Protein AF-A0A9N9JAL1-F1 (afdb_monomer)

Mean predicted aligned error: 8.91 Å

Radius of gyration: 14.65 Å; Cα contacts (8 Å, |Δi|>4): 66; chains: 1; bounding box: 32×23×50 Å

Foldseek 3Di:
DPPCDDPPVLQAQPDPQQQHGPDPLDGDFFCSRDVPDDHDPVRRVVRVVSNVVSNVVSVVVVVVVVD

InterPro domains:
  IPR036188 FAD/NAD(P)-binding domain superfamily [G3DSA:3.50.50.60] (3-65)
  IPR036188 FAD/NAD(P)-binding domain superfamily [SSF51905] (17-62)

Nearest PDB structures (foldseek):
  6bpy-assembly1_A  TM=8.670E-01  e=2.318E-01  Aspergillus fumigatus
  5uth-assembly1_A  TM=8.671E-01  e=4.287E-01  Mycolicibacterium smegmatis MC2 155
  6bpy-assembly1_B  TM=7.564E-01  e=7.405E-01  Aspergillus fumigatus
  2c7g-assembly1_A-2  TM=7.220E-01  e=3.110E+00  Mycobacterium tuberculosis
  1lqu-assembly1_A  TM=7.379E-01  e=4.088E+00  Mycobacterium tuberculosis

Structure (mmCIF, N/CA/C/O backbone):
data_AF-A0A9N9JAL1-F1
#
_entry.id   AF-A0A9N9JAL1-F1
#
loop_
_atom_site.group_PDB
_atom_site.id
_atom_site.type_symbol
_atom_site.label_atom_id
_atom_site.label_alt_id
_atom_site.label_comp_id
_atom_site.label_asym_id
_atom_site.label_entity_id
_atom_site.label_seq_id
_atom_site.pdbx_PDB_ins_code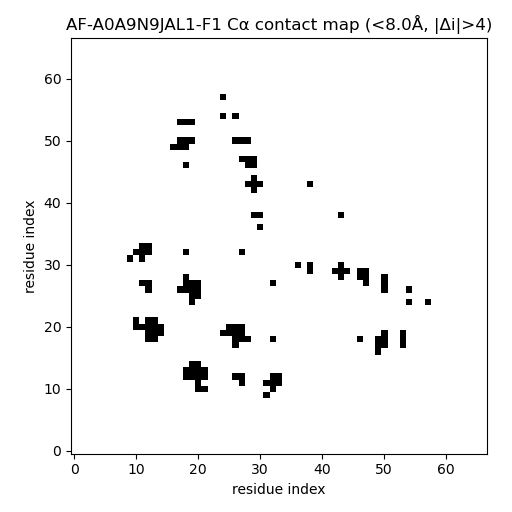
_atom_site.Cartn_x
_atom_site.Cartn_y
_atom_site.Cartn_z
_atom_site.occupancy
_atom_site.B_iso_or_equiv
_atom_site.auth_seq_id
_atom_site.auth_comp_id
_atom_site.auth_asym_id
_atom_site.auth_atom_id
_atom_site.pdbx_PDB_model_num
ATOM 1 N N . PRO A 1 1 ? 0.455 -1.441 -34.166 1.00 41.97 1 PRO A N 1
ATOM 2 C CA . PRO A 1 1 ? 0.308 -1.482 -32.691 1.00 41.97 1 PRO A CA 1
ATOM 3 C C . PRO A 1 1 ? -0.629 -0.364 -32.220 1.00 41.97 1 PRO A C 1
ATOM 5 O O . PRO A 1 1 ? -0.464 0.760 -32.689 1.00 41.97 1 PRO A O 1
ATOM 8 N N . PRO A 1 2 ? -1.636 -0.646 -31.376 1.00 44.31 2 PRO A N 1
ATOM 9 C CA . PRO A 1 2 ? -2.510 0.413 -30.899 1.00 44.31 2 PRO A CA 1
ATOM 10 C C . PRO A 1 2 ? -1.634 1.447 -30.198 1.00 44.31 2 PRO A C 1
ATOM 12 O O . PRO A 1 2 ? -0.788 1.096 -29.373 1.00 44.31 2 PRO A O 1
ATOM 15 N N . SER A 1 3 ? -1.792 2.700 -30.614 1.00 54.62 3 SER A N 1
ATOM 16 C CA . SER A 1 3 ? -1.256 3.882 -29.959 1.00 54.62 3 SER A CA 1
ATOM 17 C C . SER A 1 3 ? -1.647 3.803 -28.490 1.00 54.62 3 SER A C 1
ATOM 19 O O . SER A 1 3 ? -2.787 4.111 -28.134 1.00 54.62 3 SER A O 1
ATOM 21 N N . GLN A 1 4 ? -0.743 3.300 -27.651 1.00 55.97 4 GLN A N 1
ATOM 22 C CA . GLN A 1 4 ? -0.933 3.362 -26.216 1.00 55.97 4 GLN A CA 1
ATOM 23 C C . GLN A 1 4 ? -1.037 4.853 -25.919 1.00 55.97 4 GLN A C 1
ATOM 25 O O . GLN A 1 4 ? -0.081 5.600 -26.130 1.00 55.97 4 GLN A O 1
ATOM 30 N N . GLY A 1 5 ? -2.237 5.298 -25.538 1.00 50.59 5 GLY A N 1
ATOM 31 C CA . GLY A 1 5 ? -2.422 6.628 -24.979 1.00 50.59 5 GLY A CA 1
ATOM 32 C C . GLY A 1 5 ? -1.443 6.833 -23.819 1.00 50.59 5 GLY A C 1
ATOM 33 O O . GLY A 1 5 ? -0.800 5.865 -23.390 1.00 50.59 5 GLY A O 1
ATOM 34 N N . PRO A 1 6 ? -1.306 8.067 -23.300 1.00 49.59 6 PRO A N 1
ATOM 35 C CA . PRO A 1 6 ? -0.481 8.289 -22.117 1.00 49.59 6 PRO A CA 1
ATOM 36 C C . PRO A 1 6 ? -0.828 7.197 -21.102 1.00 49.59 6 PRO A C 1
ATOM 38 O O . PRO A 1 6 ? -2.027 6.922 -20.948 1.00 49.59 6 PRO A O 1
ATOM 41 N N . PRO A 1 7 ? 0.176 6.508 -20.517 1.00 52.22 7 PRO A N 1
ATOM 42 C CA . PRO A 1 7 ? -0.089 5.402 -19.611 1.00 52.22 7 PRO A CA 1
ATOM 43 C C . PRO A 1 7 ? -1.160 5.896 -18.659 1.00 52.22 7 PRO A C 1
ATOM 45 O O . PRO A 1 7 ? -0.998 7.005 -18.133 1.00 52.22 7 PRO A O 1
ATOM 48 N N . LEU A 1 8 ? -2.275 5.148 -18.546 1.00 44.75 8 LEU A N 1
ATOM 49 C CA . LEU A 1 8 ? -3.311 5.428 -17.554 1.00 44.75 8 LEU A CA 1
ATOM 50 C C . LEU A 1 8 ? -2.536 5.869 -16.327 1.00 44.75 8 LEU A C 1
ATOM 52 O O . LEU A 1 8 ? -1.665 5.115 -15.879 1.00 44.75 8 LEU A O 1
ATOM 56 N N . GLN A 1 9 ? -2.720 7.119 -15.890 1.00 44.34 9 GLN A N 1
ATOM 57 C CA . GLN A 1 9 ? -2.125 7.585 -14.647 1.00 44.34 9 GLN A CA 1
ATOM 58 C C . GLN A 1 9 ? -2.852 6.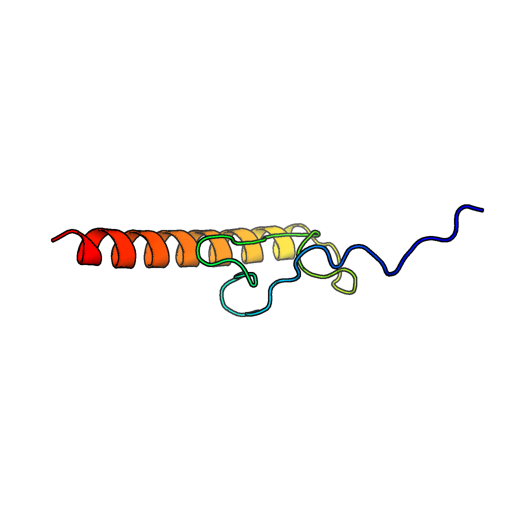791 -13.565 1.00 44.34 9 GLN A C 1
ATOM 60 O O . GLN A 1 9 ? -3.765 7.297 -12.921 1.00 44.34 9 GLN A O 1
ATOM 65 N N . VAL A 1 10 ? -2.529 5.496 -13.467 1.00 45.97 10 VAL A N 1
ATOM 66 C CA . VAL A 1 10 ? -2.930 4.583 -12.414 1.00 45.97 10 VAL A CA 1
ATOM 67 C C . VAL A 1 10 ? -2.594 5.366 -11.177 1.00 45.97 10 VAL A C 1
ATOM 69 O O . VAL A 1 10 ? -1.465 5.822 -11.049 1.00 45.97 10 VAL A O 1
ATOM 72 N N . HIS A 1 11 ? -3.635 5.718 -10.431 1.00 51.22 11 HIS A N 1
ATOM 73 C CA . HIS A 1 11 ? -3.621 6.821 -9.489 1.00 51.22 11 HIS A CA 1
ATOM 74 C C . HIS A 1 11 ? -2.483 6.622 -8.493 1.00 51.22 11 HIS A C 1
ATOM 76 O O . HIS A 1 11 ? -2.633 5.922 -7.495 1.00 51.22 11 HIS A O 1
ATOM 82 N N . TYR A 1 12 ? -1.319 7.176 -8.822 1.00 53.03 12 TYR A N 1
ATOM 83 C CA . TYR A 1 12 ? -0.118 6.930 -8.062 1.00 53.03 12 TYR A CA 1
ATOM 84 C C . TYR A 1 12 ? -0.308 7.609 -6.722 1.00 53.03 12 TYR A C 1
ATOM 86 O O . TYR A 1 12 ? -0.942 8.667 -6.616 1.00 53.03 12 TYR A O 1
ATOM 94 N N . CYS A 1 13 ? 0.218 6.967 -5.693 1.00 55.53 13 CYS A N 1
ATOM 95 C CA . CYS A 1 1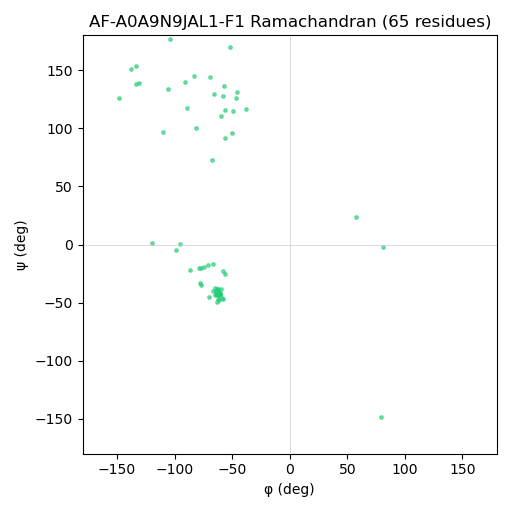3 ? 0.198 7.535 -4.368 1.00 55.53 13 CYS A CA 1
ATOM 96 C C . CYS A 1 13 ? 0.864 8.911 -4.398 1.00 55.53 13 CYS A C 1
ATOM 98 O O . CYS A 1 13 ? 2.047 9.037 -4.714 1.00 55.53 13 CYS A O 1
ATOM 100 N N . HIS A 1 14 ? 0.070 9.936 -4.104 1.00 59.72 14 HIS A N 1
ATOM 101 C CA . HIS A 1 14 ? 0.515 11.320 -4.107 1.00 59.72 14 HIS A CA 1
ATOM 102 C C . HIS A 1 14 ? 1.307 11.620 -2.830 1.00 59.72 14 HIS A C 1
ATOM 104 O O . HIS A 1 14 ? 2.287 12.357 -2.870 1.00 59.72 14 HIS A O 1
ATOM 110 N N . ASP A 1 15 ? 0.924 10.974 -1.723 1.00 64.81 15 ASP A N 1
ATOM 111 C CA . ASP A 1 15 ? 1.581 11.076 -0.421 1.00 64.81 15 ASP A CA 1
ATOM 112 C C . ASP A 1 15 ? 2.303 9.769 -0.072 1.00 64.81 15 ASP A C 1
ATOM 114 O O . ASP A 1 15 ? 1.704 8.818 0.436 1.00 64.81 15 ASP A O 1
ATOM 118 N N . LYS A 1 16 ? 3.609 9.730 -0.350 1.00 62.06 16 LYS A N 1
ATOM 119 C CA . LYS A 1 16 ? 4.464 8.551 -0.146 1.00 62.06 16 LYS A CA 1
ATOM 120 C C . LYS A 1 16 ? 4.487 8.041 1.298 1.00 62.06 16 LYS A C 1
ATOM 122 O O . LYS A 1 16 ? 4.805 6.873 1.491 1.00 62.06 16 LYS A O 1
ATOM 127 N N . GLU A 1 17 ? 4.16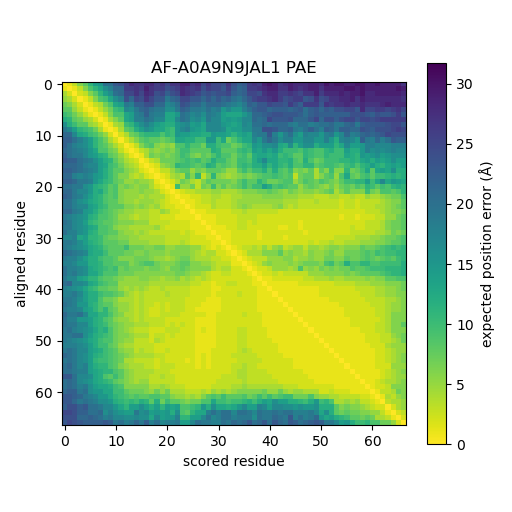6 8.877 2.284 1.00 67.94 17 GLU A N 1
ATOM 128 C CA . GLU A 1 17 ? 4.209 8.496 3.699 1.00 67.94 17 GLU A CA 1
ATOM 129 C C . GLU A 1 17 ? 2.917 7.832 4.170 1.00 67.94 17 GLU A C 1
ATOM 131 O O . GLU A 1 17 ? 2.931 7.102 5.157 1.00 67.94 17 GLU A O 1
ATOM 136 N N . LYS A 1 18 ? 1.801 8.061 3.467 1.00 64.12 18 LYS A N 1
ATOM 137 C CA . LYS A 1 18 ? 0.472 7.569 3.869 1.00 64.12 18 LYS A CA 1
ATOM 138 C C . LYS A 1 18 ? -0.180 6.640 2.867 1.00 64.12 18 LYS A C 1
ATOM 140 O O . LYS A 1 18 ? -1.317 6.225 3.084 1.00 64.12 18 LYS A O 1
ATOM 145 N N . CYS A 1 19 ? 0.498 6.332 1.764 1.00 72.19 19 CYS A N 1
ATOM 146 C CA . CYS A 1 19 ? -0.077 5.513 0.702 1.00 72.19 19 CYS A CA 1
ATOM 147 C C . CYS A 1 19 ? -1.391 6.110 0.131 1.00 72.19 19 CYS A C 1
ATOM 149 O O . CYS A 1 19 ? -2.225 5.384 -0.412 1.00 72.19 19 CYS A O 1
ATOM 151 N N . ALA A 1 20 ? -1.593 7.431 0.259 1.00 68.88 20 ALA A N 1
ATOM 152 C CA . ALA A 1 20 ? -2.823 8.122 -0.124 1.00 68.88 20 ALA A CA 1
ATOM 153 C C . ALA A 1 20 ? -2.781 8.620 -1.575 1.00 68.88 20 ALA A C 1
ATOM 155 O O . ALA A 1 20 ? -1.772 9.154 -2.052 1.00 68.88 20 ALA A O 1
ATOM 156 N N . ILE A 1 21 ? -3.904 8.482 -2.280 1.00 78.19 21 ILE A N 1
ATOM 157 C CA . ILE A 1 21 ? -4.053 8.972 -3.654 1.00 78.19 21 ILE A CA 1
ATOM 158 C C . ILE A 1 21 ? -4.884 10.263 -3.695 1.00 78.19 21 ILE A C 1
ATOM 160 O O . ILE A 1 21 ? -5.402 10.729 -2.685 1.00 78.19 21 ILE A O 1
ATOM 164 N N . LYS A 1 22 ? -5.038 10.850 -4.890 1.00 79.44 22 LYS A N 1
ATOM 165 C CA . LYS A 1 22 ? -5.761 12.121 -5.097 1.00 79.44 22 LYS A CA 1
ATOM 166 C C . LYS A 1 22 ? -7.213 12.112 -4.587 1.00 79.44 22 LYS A C 1
ATOM 168 O O . LYS A 1 22 ? -7.761 13.172 -4.305 1.00 79.44 22 LYS A O 1
ATOM 173 N N . VAL A 1 23 ? -7.841 10.940 -4.507 1.00 83.44 23 VAL A N 1
ATOM 174 C CA . VAL A 1 23 ? -9.211 10.776 -4.008 1.00 83.44 23 VAL A CA 1
ATOM 175 C C . VAL A 1 23 ? -9.168 10.559 -2.487 1.00 83.44 23 VAL A C 1
ATOM 177 O O . VAL A 1 23 ? -8.598 9.557 -2.053 1.00 83.44 23 VAL A O 1
ATOM 180 N N . PRO A 1 24 ? -9.760 11.451 -1.666 1.00 83.19 24 PRO A N 1
ATOM 181 C CA . PRO A 1 24 ? -9.796 11.280 -0.215 1.00 83.19 24 PRO A CA 1
ATOM 182 C C . PRO A 1 24 ? -10.455 9.960 0.194 1.00 83.19 24 PRO A C 1
ATOM 184 O O . PRO A 1 24 ? -11.491 9.587 -0.349 1.00 83.19 24 PRO A O 1
ATOM 187 N N . GLY A 1 25 ? -9.853 9.264 1.160 1.00 83.75 25 GLY A N 1
ATOM 188 C CA . GLY A 1 25 ? -10.341 7.966 1.637 1.00 83.75 25 GLY A CA 1
ATOM 189 C C . GLY A 1 25 ? -9.953 6.774 0.755 1.00 83.75 25 GLY A C 1
ATOM 190 O O . GLY A 1 25 ? -10.247 5.640 1.125 1.00 83.75 25 GLY A O 1
ATOM 191 N N . LEU A 1 26 ? -9.264 6.998 -0.371 1.00 87.50 26 LEU A N 1
AT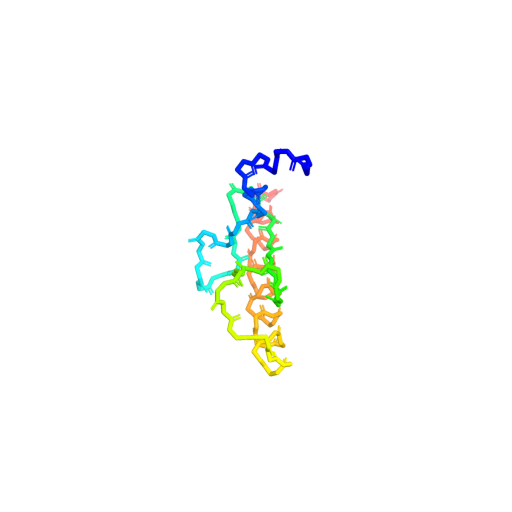OM 192 C CA . LEU A 1 26 ? -8.720 5.941 -1.220 1.00 87.50 26 LEU A CA 1
ATOM 193 C C . LEU A 1 26 ? -7.194 5.851 -1.056 1.00 87.50 26 LEU A C 1
ATOM 195 O O . LEU A 1 26 ? -6.479 6.856 -1.077 1.00 87.50 26 LEU A O 1
ATOM 199 N N . PHE A 1 27 ? -6.702 4.623 -0.896 1.00 88.12 27 PHE A N 1
ATOM 200 C CA . PHE A 1 27 ? -5.305 4.308 -0.595 1.00 88.12 27 PHE A CA 1
ATOM 201 C C . PHE A 1 27 ? -4.810 3.178 -1.505 1.00 88.12 27 PHE A C 1
ATOM 203 O O . PHE A 1 27 ? -5.607 2.359 -1.967 1.00 88.12 27 PHE A O 1
ATOM 210 N N . ALA A 1 28 ? -3.504 3.126 -1.766 1.00 88.31 28 ALA A N 1
ATOM 211 C CA . ALA A 1 28 ? -2.878 2.136 -2.645 1.00 88.31 28 ALA A CA 1
ATOM 212 C C . ALA A 1 28 ? -1.651 1.493 -1.979 1.00 88.31 28 ALA A C 1
ATOM 214 O O . ALA A 1 28 ? -0.847 2.196 -1.375 1.00 88.31 28 ALA A O 1
ATOM 215 N N . ALA A 1 29 ? -1.471 0.176 -2.131 1.00 91.12 29 ALA A N 1
ATOM 216 C CA . ALA A 1 29 ? -0.355 -0.580 -1.550 1.00 91.12 29 ALA A CA 1
ATOM 217 C C . ALA A 1 29 ? 0.233 -1.611 -2.540 1.00 91.12 29 ALA A C 1
ATOM 219 O O . ALA A 1 29 ? -0.482 -2.125 -3.399 1.00 91.12 29 ALA A O 1
ATOM 220 N N . GLY A 1 30 ? 1.524 -1.933 -2.415 1.00 90.31 30 GLY A N 1
ATOM 221 C CA . GLY A 1 30 ? 2.238 -2.899 -3.253 1.00 90.31 30 GLY A CA 1
ATOM 222 C C . GLY A 1 30 ? 2.681 -2.401 -4.634 1.00 90.31 30 GLY A C 1
ATOM 223 O O . GLY A 1 30 ? 3.009 -1.237 -4.849 1.00 90.31 30 GLY A O 1
ATOM 224 N N . ASP A 1 31 ? 2.716 -3.308 -5.607 1.00 90.19 31 ASP A N 1
ATOM 225 C CA . ASP A 1 31 ? 3.292 -3.039 -6.936 1.00 90.19 31 ASP A CA 1
ATOM 226 C C . ASP A 1 31 ? 2.508 -2.005 -7.760 1.00 90.19 31 ASP A C 1
ATOM 228 O O . ASP A 1 31 ? 3.023 -1.462 -8.738 1.00 90.19 31 ASP A O 1
ATOM 232 N N . VAL A 1 32 ? 1.261 -1.725 -7.375 1.00 86.75 32 VAL A N 1
ATOM 233 C CA . VAL A 1 32 ? 0.386 -0.761 -8.055 1.00 86.75 32 VAL A CA 1
ATOM 234 C C . VAL A 1 32 ? 0.782 0.695 -7.772 1.00 86.75 32 VAL A C 1
ATOM 236 O O . VAL A 1 32 ? 0.396 1.590 -8.518 1.00 86.75 32 VAL A O 1
ATOM 239 N N . ILE A 1 33 ? 1.553 0.955 -6.706 1.00 80.38 33 ILE A N 1
ATOM 240 C CA . ILE A 1 33 ? 1.751 2.318 -6.194 1.00 80.38 33 ILE A CA 1
ATOM 241 C C . ILE A 1 33 ? 2.737 3.133 -7.035 1.00 80.38 33 ILE A C 1
ATOM 243 O O . ILE A 1 33 ? 2.594 4.349 -7.125 1.00 80.38 33 ILE A O 1
ATOM 247 N N . HIS A 1 34 ? 3.773 2.494 -7.584 1.00 77.69 34 HIS A N 1
ATOM 248 C CA . HIS A 1 34 ? 4.830 3.154 -8.351 1.00 77.69 34 HIS A CA 1
ATOM 249 C C . HIS A 1 34 ? 5.359 2.211 -9.438 1.00 77.69 34 HIS A C 1
ATOM 251 O O . HIS A 1 34 ? 5.836 1.123 -9.115 1.00 77.69 34 HIS A O 1
ATOM 257 N N . PRO A 1 35 ? 5.377 2.634 -10.713 1.00 76.00 35 PRO A N 1
ATOM 258 C CA . PRO A 1 35 ? 5.742 1.762 -11.824 1.00 76.00 35 PRO A CA 1
ATOM 259 C C . PRO A 1 35 ? 7.262 1.550 -11.906 1.00 76.00 35 PRO A C 1
ATOM 261 O O . PRO A 1 35 ? 7.722 0.585 -12.506 1.00 76.00 35 PRO A O 1
ATOM 264 N N . THR A 1 36 ? 8.040 2.450 -11.295 1.00 76.00 36 THR A N 1
ATOM 265 C CA . THR A 1 36 ? 9.509 2.457 -11.285 1.00 76.00 36 THR A CA 1
ATOM 266 C C . THR A 1 36 ? 10.116 1.861 -10.014 1.00 76.00 36 THR A C 1
ATOM 268 O O . THR A 1 36 ? 11.337 1.754 -9.916 1.00 76.00 36 THR A O 1
ATOM 271 N N . ARG A 1 37 ? 9.297 1.487 -9.022 1.00 80.62 37 ARG A N 1
ATOM 272 C CA . ARG A 1 37 ? 9.781 0.896 -7.769 1.00 80.62 37 ARG A CA 1
ATOM 273 C C . ARG A 1 37 ? 10.013 -0.602 -7.950 1.00 80.62 37 ARG A C 1
ATOM 275 O O . ARG A 1 37 ? 9.287 -1.275 -8.677 1.00 80.62 37 ARG A O 1
ATOM 282 N N . ILE A 1 38 ? 11.037 -1.122 -7.278 1.00 86.06 38 ILE A N 1
ATOM 283 C CA . ILE A 1 38 ? 11.350 -2.552 -7.304 1.00 86.06 38 ILE A CA 1
ATOM 284 C C . ILE A 1 38 ? 10.205 -3.322 -6.636 1.00 86.06 38 ILE A C 1
ATOM 286 O O . ILE A 1 38 ? 9.796 -3.001 -5.519 1.00 86.06 38 ILE A O 1
ATOM 290 N N . LYS A 1 39 ? 9.716 -4.351 -7.329 1.00 90.94 39 LYS A N 1
ATOM 291 C CA . LYS A 1 39 ? 8.624 -5.224 -6.891 1.00 90.94 39 LYS A CA 1
ATOM 292 C C . LYS A 1 39 ? 9.161 -6.283 -5.935 1.00 90.94 39 LYS A C 1
ATOM 294 O O . LYS A 1 39 ? 9.799 -7.244 -6.363 1.00 90.94 39 LYS A O 1
ATOM 299 N N . GLN A 1 40 ? 8.974 -6.072 -4.635 1.00 94.88 40 GLN A N 1
ATOM 300 C CA . GLN A 1 40 ? 9.448 -6.981 -3.588 1.00 94.88 40 GLN A CA 1
ATOM 301 C C . GLN A 1 40 ? 8.339 -7.231 -2.572 1.00 94.88 40 GLN A C 1
ATOM 303 O O . GLN A 1 40 ? 7.669 -6.298 -2.136 1.00 94.88 40 GLN A O 1
ATOM 308 N N . VAL A 1 41 ? 8.197 -8.484 -2.136 1.00 95.50 41 VAL A N 1
ATOM 309 C CA . VAL A 1 41 ? 7.152 -8.897 -1.182 1.00 95.50 41 VAL A CA 1
ATOM 310 C C . VAL A 1 41 ? 7.238 -8.108 0.125 1.00 95.50 41 VAL A C 1
ATOM 312 O O . VAL A 1 41 ? 6.231 -7.580 0.585 1.00 95.50 41 VAL A O 1
ATOM 315 N N . VAL A 1 42 ? 8.442 -7.978 0.697 1.00 95.25 42 VAL A N 1
ATOM 316 C CA . VAL A 1 42 ? 8.657 -7.228 1.950 1.00 95.25 42 VAL A CA 1
ATOM 317 C C . VAL A 1 42 ? 8.241 -5.766 1.809 1.00 95.25 42 VAL A C 1
ATOM 319 O O . VAL A 1 42 ? 7.627 -5.188 2.697 1.00 95.25 42 VAL A O 1
ATOM 322 N N . THR A 1 43 ? 8.517 -5.193 0.648 1.00 91.31 43 THR A N 1
ATOM 323 C CA . THR A 1 43 ? 8.220 -3.809 0.323 1.00 91.31 43 THR A CA 1
ATOM 324 C C . THR A 1 43 ? 6.708 -3.601 0.178 1.00 91.31 43 THR A C 1
ATOM 326 O O . THR A 1 43 ? 6.159 -2.684 0.784 1.00 91.31 43 THR A O 1
ATOM 329 N N . ALA A 1 44 ? 6.014 -4.503 -0.522 1.00 91.62 44 ALA A N 1
ATOM 330 C CA . ALA A 1 44 ? 4.559 -4.473 -0.651 1.00 91.62 44 ALA A CA 1
ATOM 331 C C . ALA A 1 44 ? 3.831 -4.694 0.687 1.00 91.62 44 ALA A C 1
ATOM 333 O O . ALA A 1 44 ? 2.813 -4.053 0.950 1.00 91.62 44 ALA A O 1
ATOM 334 N N . ALA A 1 45 ? 4.365 -5.565 1.549 1.00 95.19 45 ALA A N 1
ATOM 335 C CA . ALA A 1 45 ? 3.832 -5.788 2.890 1.00 95.19 45 ALA A CA 1
ATOM 336 C C . ALA A 1 45 ? 3.956 -4.529 3.767 1.00 95.19 45 ALA A C 1
ATOM 338 O O . ALA A 1 45 ? 2.989 -4.146 4.428 1.00 95.19 45 ALA A O 1
ATOM 339 N N . SER A 1 46 ? 5.108 -3.849 3.722 1.00 93.06 46 SER A N 1
ATOM 340 C CA . SER A 1 46 ? 5.318 -2.574 4.419 1.00 93.06 46 SER A CA 1
ATOM 341 C C . SER A 1 46 ? 4.350 -1.488 3.946 1.00 93.06 46 SER A C 1
ATOM 343 O O . SER A 1 46 ? 3.750 -0.806 4.775 1.00 93.06 46 SER A O 1
ATOM 345 N N . ASP A 1 47 ? 4.130 -1.361 2.634 1.00 91.75 47 ASP A N 1
ATOM 346 C CA . ASP A 1 47 ? 3.153 -0.401 2.105 1.00 91.75 47 ASP A CA 1
ATOM 347 C C . ASP A 1 47 ? 1.726 -0.721 2.578 1.00 91.75 47 ASP A C 1
ATOM 349 O O . ASP A 1 47 ? 0.956 0.181 2.902 1.00 91.75 47 ASP A O 1
ATOM 353 N N . GLY A 1 48 ? 1.372 -2.009 2.654 1.00 92.19 48 GLY A N 1
ATOM 354 C CA . GLY A 1 48 ? 0.078 -2.456 3.167 1.00 92.19 48 GLY A CA 1
ATOM 355 C C . GLY A 1 48 ? -0.153 -2.036 4.620 1.00 92.19 48 GLY A C 1
ATOM 356 O O . GLY A 1 48 ? -1.238 -1.562 4.957 1.00 92.19 48 GLY A O 1
ATOM 357 N N . ALA A 1 49 ? 0.874 -2.143 5.468 1.00 95.56 49 ALA A N 1
ATOM 358 C CA . ALA A 1 49 ? 0.801 -1.701 6.859 1.00 95.56 49 ALA A CA 1
ATOM 359 C C . ALA A 1 49 ? 0.598 -0.180 6.976 1.00 95.56 49 ALA A C 1
ATOM 361 O O . ALA A 1 49 ? -0.236 0.272 7.764 1.00 95.56 49 ALA A O 1
ATOM 362 N N . ILE A 1 50 ? 1.312 0.603 6.162 1.00 92.12 50 ILE A N 1
ATOM 363 C CA . ILE A 1 50 ? 1.180 2.067 6.112 1.00 92.12 50 ILE A CA 1
ATOM 364 C C . ILE A 1 50 ? -0.228 2.466 5.651 1.00 92.12 50 ILE A C 1
ATOM 366 O O . ILE A 1 50 ? -0.897 3.259 6.317 1.00 92.12 50 ILE A O 1
ATOM 370 N N . ALA A 1 51 ? -0.712 1.877 4.554 1.00 90.69 51 ALA A N 1
ATOM 371 C CA . ALA A 1 51 ? -2.045 2.152 4.023 1.00 90.69 51 ALA A CA 1
ATOM 372 C C . ALA A 1 51 ? -3.148 1.806 5.036 1.00 90.69 51 ALA A C 1
ATOM 374 O O . ALA A 1 51 ? -4.076 2.590 5.230 1.00 90.69 51 ALA A O 1
ATOM 375 N N . ALA A 1 52 ? -3.035 0.669 5.729 1.00 94.19 52 ALA A N 1
ATOM 376 C CA . ALA A 1 52 ? -4.000 0.266 6.750 1.00 94.19 52 ALA A CA 1
ATOM 377 C C . ALA A 1 52 ? -4.056 1.259 7.924 1.00 94.19 52 ALA A C 1
ATOM 379 O O . ALA A 1 52 ? -5.148 1.631 8.357 1.00 94.19 52 ALA A O 1
ATOM 380 N N . GLN A 1 53 ? -2.906 1.738 8.412 1.00 94.06 53 GLN A N 1
ATOM 381 C CA . GLN A 1 53 ? -2.863 2.765 9.461 1.00 94.06 53 GLN A CA 1
ATOM 382 C C . GLN A 1 53 ? -3.512 4.074 8.998 1.00 94.06 53 GLN A C 1
ATOM 384 O O . GLN A 1 53 ? -4.330 4.649 9.718 1.00 94.06 53 GLN A O 1
ATOM 389 N N . ALA A 1 54 ? -3.230 4.506 7.767 1.00 89.88 54 ALA A N 1
ATOM 390 C CA . ALA A 1 54 ? -3.828 5.709 7.198 1.00 89.88 54 ALA A CA 1
ATOM 391 C C . ALA A 1 54 ? -5.359 5.595 7.048 1.00 89.88 54 ALA A C 1
ATOM 393 O O . ALA A 1 54 ? -6.079 6.555 7.336 1.00 89.88 54 ALA A O 1
ATOM 394 N N . VAL A 1 55 ? -5.874 4.415 6.676 1.00 91.69 55 VAL A N 1
ATOM 395 C CA . VAL A 1 55 ? -7.320 4.122 6.657 1.00 91.69 55 VAL A CA 1
ATOM 396 C C . VAL A 1 55 ? -7.916 4.244 8.057 1.00 91.69 55 VAL A C 1
ATOM 398 O O . VAL A 1 55 ? -8.93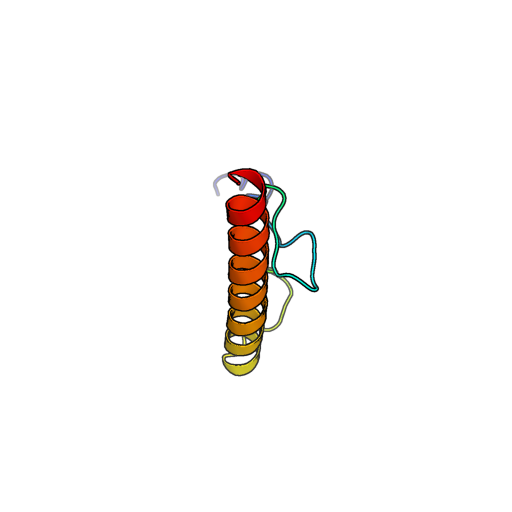2 4.916 8.231 1.00 91.69 55 VAL A O 1
ATOM 401 N N . ILE A 1 56 ? -7.284 3.643 9.069 1.00 93.50 56 ILE A N 1
ATOM 402 C CA . ILE A 1 56 ? -7.758 3.710 10.460 1.00 93.50 56 ILE A CA 1
ATOM 403 C C . ILE A 1 56 ? -7.826 5.166 10.938 1.00 93.50 56 ILE A C 1
ATOM 405 O O . ILE A 1 56 ? -8.827 5.579 11.525 1.00 93.50 56 ILE A O 1
ATOM 409 N N . GLU A 1 57 ? -6.790 5.964 10.676 1.00 90.19 57 GLU A N 1
ATOM 410 C CA . GLU A 1 57 ? -6.784 7.393 11.002 1.00 90.19 57 GLU A CA 1
ATOM 411 C C . GLU A 1 57 ? -7.888 8.165 10.274 1.00 90.19 57 GLU A C 1
ATOM 413 O O . GLU A 1 57 ? -8.540 9.025 10.872 1.00 90.19 57 GLU A O 1
ATOM 418 N N . HIS A 1 58 ? -8.107 7.869 8.991 1.00 89.38 58 HIS A N 1
ATOM 419 C CA . HIS A 1 58 ? -9.142 8.511 8.188 1.00 89.38 58 HIS A CA 1
ATOM 420 C C . HIS A 1 58 ? -10.543 8.228 8.744 1.00 89.38 58 HIS A C 1
ATOM 422 O O . HIS A 1 58 ? -11.321 9.160 8.952 1.00 89.38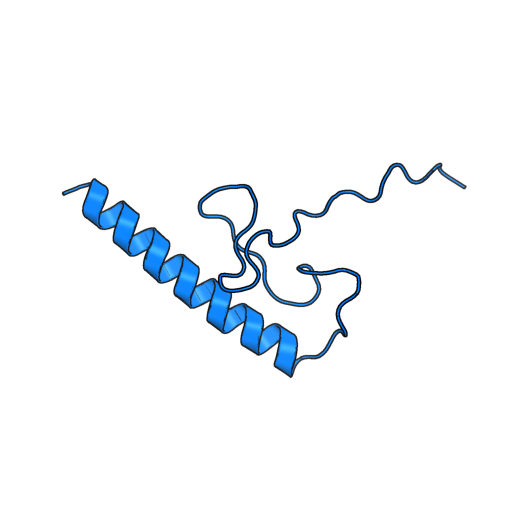 58 HIS A O 1
ATOM 428 N N . LEU A 1 59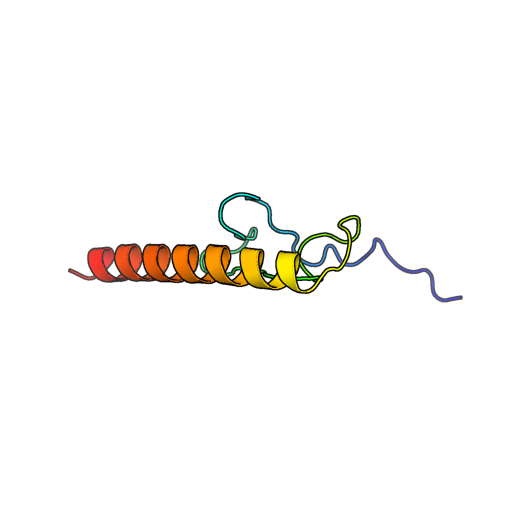 ? -10.831 6.965 9.068 1.00 90.38 59 LEU A N 1
ATOM 429 C CA . LEU A 1 59 ? -12.111 6.550 9.642 1.00 90.38 59 LEU A CA 1
ATOM 430 C C . LEU A 1 59 ? -12.348 7.167 11.024 1.00 90.38 59 LEU A C 1
ATOM 432 O O . LEU A 1 59 ? -13.449 7.634 11.302 1.00 90.38 59 LEU A O 1
ATOM 436 N N . LYS A 1 60 ? -11.316 7.251 11.875 1.00 91.31 60 LYS A N 1
ATOM 437 C CA . LYS A 1 60 ? -11.415 7.934 13.178 1.00 91.31 60 LYS A CA 1
ATOM 438 C C . LYS A 1 60 ? -11.774 9.411 13.022 1.00 91.31 60 LYS A C 1
ATOM 440 O O . LYS A 1 60 ? -12.631 9.912 13.744 1.00 91.31 60 LYS A O 1
ATOM 445 N N . LYS A 1 61 ? -11.158 10.108 12.061 1.00 87.38 61 LYS A N 1
ATOM 446 C CA . LYS A 1 61 ? -11.479 11.515 11.771 1.00 87.38 61 LYS A CA 1
ATOM 447 C C . LYS A 1 61 ? -12.916 11.686 11.282 1.00 87.38 61 LYS A C 1
ATOM 449 O O . LYS A 1 61 ? -13.588 12.603 11.738 1.00 87.38 61 LYS A O 1
ATOM 454 N N . GLN A 1 62 ? -13.395 10.806 10.401 1.00 84.38 62 GLN A N 1
ATOM 455 C CA . GLN A 1 62 ? -14.785 10.833 9.932 1.00 84.38 62 GLN A CA 1
ATOM 456 C C . GLN A 1 62 ? -15.786 10.506 11.045 1.00 84.38 62 GLN A C 1
ATOM 458 O O . GLN A 1 62 ? -16.816 11.162 11.145 1.00 84.38 62 GLN A O 1
ATOM 463 N N . SER A 1 63 ? -15.479 9.544 11.918 1.00 80.38 63 SER A N 1
ATOM 464 C CA . SER A 1 63 ? -16.326 9.234 13.074 1.00 80.38 63 SER A CA 1
ATOM 465 C C . SER A 1 63 ? -16.441 10.421 14.030 1.00 80.38 63 SER A C 1
ATOM 467 O O . SER A 1 63 ? -17.526 10.683 14.534 1.00 80.38 63 SER A O 1
ATOM 469 N N . ASN A 1 64 ? -15.349 11.153 14.261 1.00 71.81 64 ASN A N 1
ATOM 470 C CA . ASN A 1 64 ? -15.360 12.356 15.095 1.00 71.81 64 ASN A CA 1
ATOM 471 C C . ASN A 1 64 ? -16.092 13.538 14.442 1.00 71.81 64 ASN A C 1
ATOM 473 O O . ASN A 1 64 ? -16.428 14.482 15.138 1.00 71.81 64 ASN A O 1
ATOM 477 N N . PHE A 1 65 ? -16.314 13.509 13.126 1.00 67.62 65 PHE A N 1
ATOM 478 C CA . PHE A 1 65 ? -17.094 14.528 12.421 1.00 67.62 65 PHE A CA 1
ATOM 479 C C . PHE A 1 65 ? -18.612 14.335 12.589 1.00 67.62 65 PHE A C 1
ATOM 481 O O . PHE A 1 65 ? -19.372 15.271 12.367 1.00 67.62 65 PHE A O 1
ATOM 488 N N . LEU A 1 66 ? -19.061 13.129 12.956 1.00 59.56 66 LEU A N 1
ATOM 489 C CA . LEU A 1 66 ? -20.481 12.786 13.113 1.00 59.56 66 LEU A CA 1
ATOM 490 C C . LEU A 1 66 ? -20.995 12.903 14.562 1.00 59.56 66 LEU A C 1
ATOM 492 O O . LEU A 1 66 ? -22.168 12.620 14.795 1.00 59.56 66 LEU A O 1
ATOM 496 N N . ASN A 1 67 ? -20.138 13.307 15.506 1.00 50.34 67 ASN A N 1
ATOM 497 C CA . ASN A 1 67 ? -20.468 13.560 16.914 1.00 50.34 67 ASN A CA 1
ATOM 498 C C . ASN A 1 67 ? -20.356 15.055 17.221 1.00 50.34 67 ASN A C 1
ATOM 500 O O . ASN A 1 67 ? -21.160 15.536 18.047 1.00 50.34 67 ASN A O 1
#

pLDDT: mean 76.82, std 16.83, range [41.97, 95.56]

Secondary structure (DSSP, 8-state):
-----S-------SBTTTTB-SSTT-B--GGGS-TTS---HHHHHHHHHHHHHHHHHHHHHHHHH--

Solvent-accessible surface area (backbone atoms only — not comparable to full-atom values): 4045 Å² total; per-residue (Å²): 129,84,80,76,62,80,72,76,76,62,73,41,42,74,39,83,86,39,20,28,28,91,52,86,98,42,65,46,51,36,71,73,33,44,94,87,56,85,84,44,71,73,58,26,53,51,33,40,54,39,23,52,52,42,49,54,55,49,51,52,53,54,57,63,70,77,109

Organism: NCBI:txid604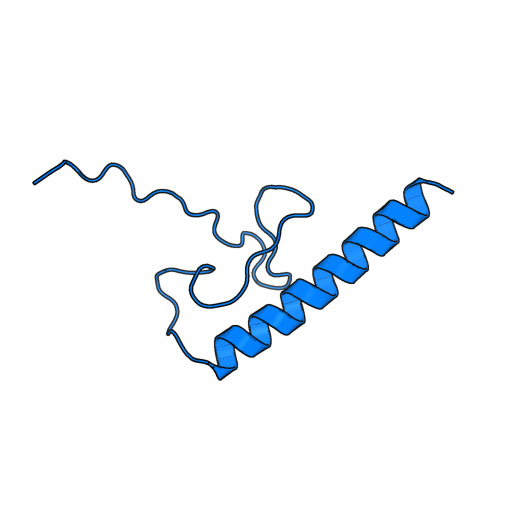92

Sequence (67 aa):
PPSQGPPLQVHYCHDKEKCAIKVPGLFAAGDVIHPTRIKQVVTAASDGAIAAQAVIEHLKKQSNFLN